Protein AF-A0A918X1L5-F1 (afdb_monomer)

Secondary structure (DSSP, 8-state):
-PPP-PPPPPPPP-TTSSEEEEEPTT---EEEEETTEEEEEEEEEEEEETTEEEEEEEEEE-HHHHHHHHHHHHHHTTSGGGGS------TT-------

pLDDT: mean 76.85, std 18.0, range [36.66, 95.38]

Organism: NCBI:txid67296

Sequence (99 aa):
MPTPQKAPQPPKYRPDAGWRLDRIPAQRVQRVEHDGDPDRIFLPLMVMLNGKMRGDSGVWMSPAEAEQLHAELCNVLGGDWETLPTCRIRPDHQYAGRR

Solvent-accessible surface area (backbone atoms only — not comparable to full-atom values): 6487 Å² total; per-residue (Å²): 132,85,76,84,78,77,74,84,74,78,80,77,90,51,86,58,55,56,79,46,80,43,73,41,83,96,65,66,74,40,80,46,81,44,96,95,49,82,54,33,34,39,41,59,26,27,36,29,48,50,67,36,83,75,47,78,51,65,49,80,31,46,65,69,55,49,52,51,53,50,54,52,49,48,60,73,71,53,74,71,60,84,78,48,83,70,81,71,74,73,93,75,78,75,84,84,73,86,133

Foldseek 3Di:
DDDPDPPDDDPDDDPQAAKDKAADPPDDWDWDDDVPDAIKIKGKIFIDHRNDTPGIDIDIDHPVVVVVVVVVCCVVVPDPCVPPPPPPPPPPPDPPDDD

Nearest PDB structures (foldseek):
  5ly5-assembly1_A-2  TM=5.853E-01  e=8.424E-01  Pyrobaculum calidifontis
  5f0p-assembly1_C  TM=3.554E-01  e=3.860E-01  Homo sapiens
  7blq-assembly1_L  TM=4.741E-01  e=1.009E+00  Thermochaetoides thermophila DSM 1495
  4pzg-assembly1_B  TM=4.595E-01  e=1.282E+00  Homo sapiens
  2mxc-assembly1_A  TM=3.407E-01  e=1.839E+00  Homo sapiens

Mean predicted aligned error: 12.93 Å

Radius of gyration: 20.19 Å; Cα contacts (8 Å, |Δi|>4): 102; chains: 1; bounding box: 48×44×57 Å

Structure (mmCIF, N/CA/C/O backbone):
data_AF-A0A918X1L5-F1
#
_entry.id   AF-A0A918X1L5-F1
#
loop_
_atom_site.group_PDB
_atom_site.id
_atom_site.type_symbol
_atom_site.label_atom_id
_atom_site.label_alt_id
_atom_site.label_comp_id
_atom_site.label_asym_id
_atom_site.label_entity_id
_atom_site.label_seq_id
_atom_site.pdbx_PDB_ins_code
_atom_site.Cartn_x
_atom_site.Cartn_y
_atom_site.Cartn_z
_atom_site.occupancy
_atom_site.B_iso_or_equiv
_atom_site.auth_seq_id
_atom_site.auth_comp_id
_atom_site.auth_asym_id
_atom_site.auth_atom_id
_atom_site.pdbx_PDB_model_num
ATOM 1 N N . MET A 1 1 ? -23.381 35.401 33.712 1.00 60.47 1 MET A N 1
ATOM 2 C CA . MET A 1 1 ? -22.150 35.118 32.944 1.00 60.47 1 MET A CA 1
ATOM 3 C C . MET A 1 1 ? -22.432 33.933 32.032 1.00 60.47 1 MET A C 1
ATOM 5 O O . MET A 1 1 ? -22.907 32.934 32.561 1.00 60.47 1 MET A O 1
ATOM 9 N N . PRO A 1 2 ? -22.254 34.032 30.705 1.00 65.31 2 PRO A N 1
ATOM 10 C CA . PRO A 1 2 ? -22.423 32.883 29.819 1.00 65.31 2 PRO A CA 1
ATOM 11 C C . PRO A 1 2 ? -21.277 31.889 30.042 1.00 65.31 2 PRO A C 1
ATOM 13 O O . PRO A 1 2 ? -20.111 32.272 30.106 1.00 65.31 2 PRO A O 1
ATOM 16 N N . THR A 1 3 ? -21.617 30.616 30.217 1.00 67.12 3 THR A N 1
ATOM 17 C CA . THR A 1 3 ? -20.660 29.521 30.384 1.00 67.12 3 THR A CA 1
ATOM 18 C C . THR A 1 3 ? -19.838 29.360 29.100 1.00 67.12 3 THR A C 1
ATOM 20 O O . THR A 1 3 ? -20.429 29.365 28.017 1.00 67.12 3 THR A O 1
ATOM 23 N N . PRO A 1 4 ? -18.503 29.200 29.173 1.00 70.31 4 PRO A N 1
ATOM 24 C CA . PRO A 1 4 ? -17.698 28.948 27.985 1.00 70.31 4 PRO A CA 1
ATOM 25 C C . PRO A 1 4 ? -18.155 27.643 27.331 1.00 70.31 4 PRO A C 1
ATOM 27 O O . PRO A 1 4 ? -18.140 26.570 27.939 1.00 70.31 4 PRO A O 1
ATOM 30 N N . GLN A 1 5 ? -18.608 27.754 26.086 1.00 73.00 5 GLN A N 1
ATOM 31 C CA . GLN A 1 5 ? -19.062 26.627 25.290 1.00 73.00 5 GLN A CA 1
ATOM 32 C C . GLN A 1 5 ? -17.837 25.777 24.943 1.00 73.00 5 GLN A C 1
ATOM 34 O O . GLN A 1 5 ? -16.922 26.225 24.253 1.00 73.00 5 GLN A O 1
ATOM 39 N N . LYS A 1 6 ? -17.779 24.560 25.488 1.00 69.88 6 LYS A N 1
ATOM 40 C CA . LYS A 1 6 ? -16.695 23.613 25.220 1.00 69.88 6 LYS A CA 1
ATOM 41 C C . LYS A 1 6 ? -16.698 23.298 23.724 1.00 69.88 6 LYS A C 1
ATOM 43 O O . LYS A 1 6 ? -17.716 22.840 23.208 1.00 69.88 6 LYS A O 1
ATOM 48 N N . ALA A 1 7 ? -15.579 23.551 23.047 1.00 78.00 7 ALA A N 1
ATOM 49 C CA . ALA A 1 7 ? -15.430 23.233 21.632 1.00 78.00 7 ALA A CA 1
ATOM 50 C C . ALA A 1 7 ? -15.793 21.754 21.377 1.00 78.00 7 ALA A C 1
ATOM 52 O O . ALA A 1 7 ? -15.458 20.899 22.212 1.00 78.00 7 ALA A O 1
ATOM 53 N N . PRO A 1 8 ? -16.488 21.437 20.268 1.00 76.81 8 PRO A N 1
ATOM 54 C CA . PRO A 1 8 ? -16.817 20.060 19.929 1.00 76.81 8 PRO A CA 1
ATOM 55 C C . PRO A 1 8 ? -15.523 19.253 19.833 1.00 76.81 8 PRO A C 1
ATOM 57 O O . PRO A 1 8 ? -14.586 19.631 19.133 1.00 76.81 8 PRO A O 1
ATOM 60 N N . GLN A 1 9 ? -15.453 18.157 20.587 1.00 74.94 9 GLN A N 1
ATOM 61 C CA . GLN A 1 9 ? -14.307 17.262 20.500 1.00 74.94 9 GLN A CA 1
ATOM 62 C C . GLN A 1 9 ? -14.351 16.544 19.148 1.00 74.94 9 GLN A C 1
ATOM 64 O O . GLN A 1 9 ? -15.437 16.121 18.737 1.00 74.94 9 GLN A O 1
ATOM 69 N N . PRO A 1 10 ? -13.207 16.381 18.460 1.00 72.81 10 PRO A N 1
ATOM 70 C CA . PRO A 1 10 ? -13.169 15.578 17.250 1.00 72.81 10 PRO A CA 1
ATOM 71 C C . PRO A 1 10 ? -13.647 14.154 17.573 1.00 72.81 10 PRO A C 1
ATOM 73 O O . PRO A 1 10 ? -13.404 13.656 18.682 1.00 72.81 10 PRO A O 1
ATOM 76 N N . PRO A 1 11 ? -14.349 13.488 16.641 1.00 70.81 11 PRO A N 1
ATOM 77 C CA . PRO A 1 11 ? -14.767 12.111 16.845 1.00 70.81 11 PRO A CA 1
ATOM 78 C C . PRO A 1 11 ? -13.538 11.251 17.151 1.00 70.81 11 PRO A C 1
ATOM 80 O O . PRO A 1 11 ? -12.501 11.360 16.496 1.00 70.81 11 PRO A O 1
ATOM 83 N N . LYS A 1 12 ? -13.647 10.394 18.169 1.00 78.56 12 LYS A N 1
ATOM 84 C CA . LYS A 1 12 ? -12.581 9.441 18.492 1.00 78.56 12 LYS A CA 1
ATOM 85 C C . LYS A 1 12 ? -12.391 8.504 17.300 1.00 78.56 12 LYS A C 1
ATOM 87 O O . LYS A 1 12 ? -13.370 7.934 16.820 1.00 78.56 12 LYS A O 1
ATOM 92 N N . TYR A 1 13 ? -11.149 8.332 16.846 1.00 77.75 13 TYR A N 1
ATOM 93 C CA . TYR A 1 13 ? -10.825 7.370 15.795 1.00 77.75 13 TYR A CA 1
ATOM 94 C C . TYR A 1 13 ? -11.248 5.961 16.231 1.00 77.75 13 TYR A C 1
ATOM 96 O O . TYR A 1 13 ? -10.858 5.485 17.299 1.00 77.75 13 TYR A O 1
ATOM 104 N N . ARG A 1 14 ? -12.082 5.316 15.411 1.00 79.75 14 ARG A N 1
ATOM 105 C CA . ARG A 1 14 ? -12.636 3.983 15.655 1.00 79.75 14 ARG A CA 1
ATOM 106 C C . ARG A 1 14 ? -12.207 3.039 14.533 1.00 79.75 14 ARG A C 1
ATOM 108 O O . ARG A 1 14 ? -12.868 3.003 13.499 1.00 79.75 14 ARG A O 1
ATOM 115 N N . PRO A 1 15 ? -11.111 2.279 14.703 1.00 73.94 15 PRO A N 1
ATOM 116 C CA . PRO A 1 15 ? -10.592 1.398 13.654 1.00 73.94 15 PRO A CA 1
ATOM 117 C C . PRO A 1 15 ? -11.529 0.217 13.331 1.00 73.94 15 PRO A C 1
ATOM 119 O O . PRO A 1 15 ? -11.312 -0.502 12.359 1.00 73.94 15 PRO A O 1
ATOM 122 N N . ASP A 1 16 ? -12.550 -0.008 14.153 1.00 82.25 16 ASP A N 1
ATOM 123 C CA . ASP A 1 16 ? -13.574 -1.040 14.017 1.00 82.25 16 ASP A CA 1
ATOM 124 C C . ASP A 1 16 ? -14.826 -0.562 13.265 1.00 82.25 16 ASP A C 1
ATOM 126 O O . ASP A 1 16 ? -15.722 -1.368 13.020 1.00 82.25 16 ASP A O 1
ATOM 130 N N . ALA A 1 17 ? -14.910 0.720 12.898 1.00 85.00 17 ALA A N 1
ATOM 131 C CA . ALA A 1 17 ? -16.107 1.322 12.322 1.00 85.00 17 ALA A CA 1
ATOM 132 C C . ALA A 1 17 ? -15.817 2.044 10.999 1.00 85.00 17 ALA A C 1
ATOM 134 O O . ALA A 1 17 ? -14.827 2.757 10.862 1.00 85.00 17 ALA A O 1
ATOM 135 N N . GLY A 1 18 ? -16.731 1.899 10.039 1.00 89.62 18 GLY A N 1
ATOM 136 C CA . GLY A 1 18 ? -16.665 2.570 8.745 1.00 89.62 18 GLY A CA 1
ATOM 137 C C . GLY A 1 18 ? -15.722 1.900 7.747 1.00 89.62 18 GLY A C 1
ATOM 138 O O . GLY A 1 18 ? -15.289 0.759 7.933 1.00 89.62 18 GLY A O 1
ATOM 139 N N . TRP A 1 19 ? -15.466 2.615 6.652 1.00 92.00 19 TRP A N 1
ATOM 140 C CA . TRP A 1 19 ? -14.536 2.205 5.604 1.00 92.00 19 TRP A CA 1
ATOM 141 C C . TRP A 1 19 ? -13.107 2.597 5.968 1.00 92.00 19 TRP A C 1
ATOM 143 O O . TRP A 1 19 ? -12.867 3.701 6.454 1.00 92.00 19 TRP A O 1
ATOM 153 N N . ARG A 1 20 ? -12.155 1.708 5.685 1.00 91.00 20 ARG A N 1
ATOM 154 C CA . ARG A 1 20 ? -10.722 1.966 5.842 1.00 91.00 20 ARG A CA 1
ATOM 155 C C . ARG A 1 20 ? -9.938 1.317 4.706 1.00 91.00 20 ARG A C 1
ATOM 157 O O . ARG A 1 20 ? -10.339 0.276 4.189 1.00 91.00 20 ARG A O 1
ATOM 164 N N . LEU A 1 21 ? -8.820 1.936 4.346 1.00 90.44 21 LEU A N 1
ATOM 165 C CA . LEU A 1 21 ? -7.784 1.334 3.517 1.00 90.44 21 LEU A CA 1
ATOM 166 C C . LEU A 1 21 ? -6.595 0.994 4.414 1.00 90.44 21 LEU A C 1
ATOM 168 O O . LEU A 1 21 ? -6.118 1.860 5.142 1.00 90.44 21 LEU A O 1
ATOM 172 N N . ASP A 1 22 ? -6.141 -0.252 4.365 1.00 89.62 22 ASP A N 1
ATOM 173 C CA . ASP A 1 22 ? -4.938 -0.715 5.058 1.00 89.62 22 ASP A CA 1
ATOM 174 C C . ASP A 1 22 ? -3.905 -1.222 4.061 1.00 89.62 22 ASP A C 1
ATOM 176 O O . ASP A 1 22 ? -4.199 -1.490 2.899 1.00 89.62 22 ASP A O 1
ATOM 180 N N . ARG A 1 23 ? -2.676 -1.418 4.529 1.00 90.25 23 ARG A N 1
ATOM 181 C CA . ARG A 1 23 ? -1.678 -2.167 3.771 1.00 90.25 23 ARG A CA 1
ATOM 182 C C . ARG A 1 23 ? -2.006 -3.661 3.812 1.00 90.25 23 ARG A C 1
ATOM 184 O O . ARG A 1 23 ? -2.292 -4.197 4.882 1.00 90.25 23 ARG A O 1
ATOM 191 N N . ILE A 1 24 ? -1.872 -4.357 2.682 1.00 89.06 24 ILE A N 1
ATOM 192 C CA . ILE A 1 24 ? -1.917 -5.825 2.676 1.00 89.06 24 ILE A CA 1
ATOM 193 C C . ILE A 1 24 ? -0.639 -6.364 3.351 1.00 89.06 24 ILE A C 1
ATOM 195 O O . ILE A 1 24 ? 0.469 -6.058 2.887 1.00 89.06 24 ILE A O 1
ATOM 199 N N . PRO A 1 25 ? -0.741 -7.159 4.436 1.00 84.44 25 PRO A N 1
ATOM 200 C CA . PRO A 1 25 ? 0.422 -7.775 5.065 1.00 84.44 25 PRO A CA 1
ATOM 201 C C . PRO A 1 25 ? 1.243 -8.583 4.055 1.00 84.44 25 PRO A C 1
ATOM 203 O O . PRO A 1 25 ? 0.694 -9.216 3.160 1.00 84.44 25 PRO A O 1
ATOM 206 N N . ALA A 1 26 ? 2.568 -8.558 4.198 1.00 86.19 26 ALA A N 1
ATOM 207 C CA . ALA A 1 26 ? 3.532 -9.230 3.317 1.00 86.19 26 ALA A CA 1
ATOM 208 C C . ALA A 1 26 ? 3.579 -8.766 1.844 1.00 86.19 26 ALA A C 1
ATOM 210 O O . ALA A 1 26 ? 4.570 -9.056 1.173 1.00 86.19 26 ALA A O 1
ATOM 211 N N . GLN A 1 27 ? 2.619 -7.979 1.347 1.00 87.75 27 GLN A N 1
ATOM 212 C CA . GLN A 1 27 ? 2.747 -7.357 0.030 1.00 87.75 27 GLN A CA 1
ATOM 213 C C . GLN A 1 27 ? 3.609 -6.090 0.102 1.00 87.75 27 GLN A C 1
ATOM 215 O O . GLN A 1 27 ? 3.551 -5.288 1.048 1.00 87.75 27 GLN A O 1
ATOM 220 N N . ARG A 1 28 ? 4.483 -5.948 -0.894 1.00 89.31 28 ARG A N 1
ATOM 221 C CA . ARG A 1 28 ? 5.386 -4.806 -1.063 1.00 89.31 28 ARG A CA 1
ATOM 222 C C . ARG A 1 28 ? 4.867 -3.914 -2.183 1.00 89.31 28 ARG A C 1
ATOM 224 O O . ARG A 1 28 ? 4.169 -4.389 -3.072 1.00 89.31 28 ARG A O 1
ATOM 231 N N . VAL A 1 29 ? 5.254 -2.643 -2.136 1.00 90.12 29 VAL A N 1
ATOM 232 C CA . VAL A 1 29 ? 5.119 -1.730 -3.274 1.00 90.12 29 VAL A CA 1
ATOM 233 C C . VAL A 1 29 ? 5.891 -2.311 -4.456 1.00 90.12 29 VAL A C 1
ATOM 235 O O . VAL A 1 29 ? 7.013 -2.793 -4.280 1.00 90.12 29 VAL A O 1
ATOM 238 N N . GLN A 1 30 ? 5.281 -2.287 -5.634 1.00 92.25 30 GLN A N 1
ATOM 239 C CA . GLN A 1 30 ? 5.847 -2.850 -6.855 1.00 92.25 30 GLN A CA 1
ATOM 240 C C . GLN A 1 30 ? 6.218 -1.725 -7.815 1.00 92.25 30 GLN A C 1
ATOM 242 O O . GLN A 1 30 ? 5.475 -0.755 -7.949 1.00 92.25 30 GLN A O 1
ATOM 247 N N . ARG A 1 31 ? 7.360 -1.867 -8.489 1.00 90.69 31 ARG A N 1
ATOM 248 C CA . ARG A 1 31 ? 7.662 -1.111 -9.706 1.00 90.69 31 ARG A CA 1
ATOM 249 C C . ARG A 1 31 ? 7.257 -1.975 -10.887 1.00 90.69 31 ARG A C 1
ATOM 251 O O . ARG A 1 31 ? 7.616 -3.149 -10.930 1.00 90.69 31 ARG A O 1
ATOM 258 N N . VAL A 1 32 ? 6.472 -1.402 -11.780 1.00 90.81 32 VAL A N 1
ATOM 259 C CA . VAL A 1 32 ? 5.934 -2.055 -12.964 1.00 90.81 32 VAL A CA 1
ATOM 260 C C . VAL A 1 32 ? 6.487 -1.298 -14.158 1.00 90.81 32 VAL A C 1
ATOM 262 O O . VAL A 1 32 ? 6.060 -0.181 -14.450 1.00 90.81 32 VAL A O 1
ATOM 265 N N . GLU A 1 33 ? 7.485 -1.903 -14.790 1.00 87.44 33 GLU A N 1
ATOM 266 C CA . GLU A 1 33 ? 8.051 -1.435 -16.052 1.00 87.44 33 GLU A CA 1
ATOM 267 C C . GLU A 1 33 ? 7.080 -1.802 -17.176 1.00 87.44 33 GLU A C 1
ATOM 269 O O . GLU A 1 33 ? 6.534 -2.911 -17.203 1.00 87.44 33 GLU A O 1
ATOM 274 N N . HIS A 1 34 ? 6.838 -0.868 -18.090 1.00 75.81 34 HIS A N 1
ATOM 275 C CA . HIS A 1 34 ? 5.970 -1.094 -19.236 1.00 75.81 34 HIS A CA 1
ATOM 276 C C . HIS A 1 34 ? 6.701 -0.660 -20.501 1.00 75.81 34 HIS A C 1
ATOM 278 O O . HIS A 1 34 ? 7.228 0.446 -20.573 1.00 75.81 34 HIS A O 1
ATOM 284 N N . ASP A 1 35 ? 6.741 -1.536 -21.501 1.00 74.94 35 ASP A N 1
ATOM 285 C CA . ASP A 1 35 ? 7.497 -1.281 -22.724 1.00 74.94 35 ASP A CA 1
ATOM 286 C C . ASP A 1 35 ? 6.891 -0.068 -23.458 1.00 74.94 35 ASP A C 1
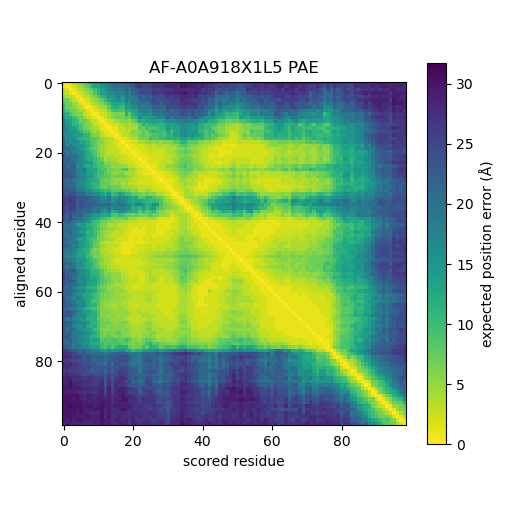ATOM 288 O O . ASP A 1 35 ? 5.760 -0.118 -23.951 1.00 74.94 35 ASP A O 1
ATOM 292 N N . GLY A 1 36 ? 7.618 1.053 -23.462 1.00 74.25 36 GLY A N 1
ATOM 293 C CA . GLY A 1 36 ? 7.197 2.315 -24.080 1.00 74.25 36 GLY A CA 1
ATOM 294 C C . GLY A 1 36 ? 6.337 3.274 -23.233 1.00 74.25 36 GLY A C 1
ATOM 295 O O . GLY A 1 36 ? 5.990 4.330 -23.760 1.00 74.25 36 GLY A O 1
ATOM 296 N N . ASP A 1 37 ? 6.023 2.977 -21.962 1.00 74.56 37 ASP A N 1
ATOM 297 C CA . ASP A 1 37 ? 5.375 3.912 -21.006 1.00 74.56 37 ASP A CA 1
ATOM 298 C C . ASP A 1 37 ? 6.345 4.180 -19.832 1.00 74.56 37 ASP A C 1
ATOM 300 O O . ASP A 1 37 ? 7.137 3.299 -19.493 1.00 74.56 37 ASP A O 1
ATOM 304 N N . PRO A 1 38 ? 6.342 5.362 -19.188 1.00 78.19 38 PRO A N 1
ATOM 305 C CA . PRO A 1 38 ? 7.068 5.572 -17.940 1.00 78.19 38 PRO A CA 1
ATOM 306 C C . PRO A 1 38 ? 6.717 4.532 -16.872 1.00 78.19 38 PRO A C 1
ATOM 308 O O . PRO A 1 38 ? 5.548 4.188 -16.680 1.00 78.19 38 PRO A O 1
ATOM 311 N N . ASP A 1 39 ? 7.746 4.108 -16.133 1.00 87.06 39 ASP A N 1
ATOM 312 C CA . ASP A 1 39 ? 7.631 3.223 -14.975 1.00 87.06 39 ASP A CA 1
ATOM 313 C C . ASP A 1 39 ? 6.476 3.641 -14.069 1.00 87.06 39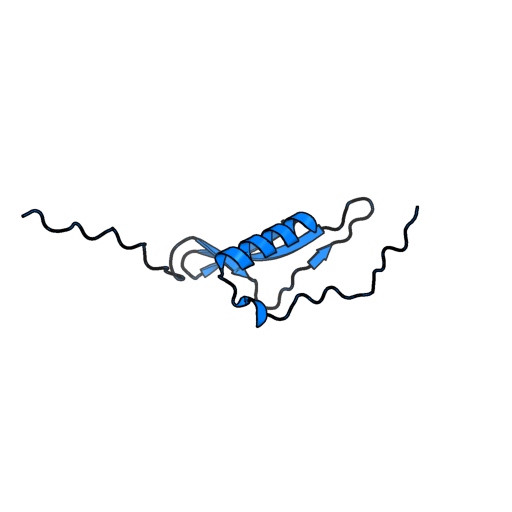 ASP A C 1
ATOM 315 O O . ASP A 1 39 ? 6.338 4.813 -13.703 1.00 87.06 39 ASP A O 1
ATOM 319 N N . ARG A 1 40 ? 5.673 2.664 -13.645 1.00 91.75 40 ARG A N 1
ATOM 320 C CA . ARG A 1 40 ? 4.606 2.890 -12.671 1.00 91.75 40 ARG A CA 1
ATOM 321 C C . ARG A 1 40 ? 4.917 2.217 -11.351 1.00 91.75 40 ARG A C 1
ATOM 323 O O . ARG A 1 40 ? 5.569 1.180 -11.273 1.00 91.75 40 ARG A O 1
ATOM 330 N N . ILE A 1 41 ? 4.413 2.814 -10.287 1.00 93.00 41 ILE A N 1
ATOM 331 C CA . ILE A 1 41 ? 4.474 2.306 -8.929 1.00 93.00 41 ILE A CA 1
ATOM 332 C C . ILE A 1 41 ? 3.075 1.831 -8.552 1.00 93.00 41 ILE A C 1
ATOM 334 O O . ILE A 1 41 ? 2.112 2.593 -8.630 1.00 93.00 41 ILE A O 1
ATOM 338 N N . PHE A 1 42 ? 2.968 0.577 -8.124 1.00 94.00 42 PHE A N 1
ATOM 339 C CA . PHE A 1 42 ? 1.736 0.001 -7.602 1.00 94.00 42 PHE A CA 1
ATOM 340 C C . PHE A 1 42 ? 1.844 -0.206 -6.090 1.00 94.00 42 PHE A C 1
ATOM 342 O O . PHE A 1 42 ? 2.695 -0.959 -5.604 1.00 94.00 42 PHE A O 1
ATOM 349 N N . LEU A 1 43 ? 0.968 0.463 -5.340 1.00 93.44 43 LEU A N 1
ATOM 350 C CA . LEU A 1 43 ? 0.807 0.298 -3.898 1.00 93.44 43 LEU A CA 1
ATOM 351 C C . LEU A 1 43 ? -0.421 -0.587 -3.619 1.00 93.44 43 LEU A C 1
ATOM 353 O O . LEU A 1 43 ? -1.545 -0.095 -3.746 1.00 93.44 43 LEU A O 1
ATOM 357 N N . PRO A 1 44 ? -0.241 -1.859 -3.221 1.00 95.06 44 PRO A N 1
ATOM 358 C CA . PRO A 1 44 ? -1.355 -2.740 -2.884 1.00 95.06 44 PRO A CA 1
ATOM 359 C C . PRO A 1 44 ? -1.986 -2.368 -1.536 1.00 95.06 44 PRO A C 1
ATOM 361 O O . PRO A 1 44 ? -1.288 -2.191 -0.532 1.00 95.06 44 PRO A O 1
ATOM 364 N N . LEU A 1 45 ? -3.317 -2.299 -1.504 1.00 95.00 45 LEU A N 1
ATOM 365 C CA . LEU A 1 45 ? -4.119 -1.906 -0.347 1.00 95.00 45 LEU A CA 1
ATOM 366 C C . LEU A 1 45 ? -5.259 -2.895 -0.092 1.00 95.00 45 LEU A C 1
ATOM 368 O O . LEU A 1 45 ? -5.828 -3.469 -1.010 1.00 95.00 45 LEU A O 1
ATOM 372 N N . MET A 1 46 ? -5.632 -3.060 1.168 1.00 94.75 46 MET A N 1
ATOM 373 C CA . MET A 1 46 ? -6.791 -3.826 1.602 1.00 94.75 46 MET A CA 1
ATOM 374 C C . MET A 1 46 ? -7.942 -2.882 1.914 1.00 94.75 46 MET A C 1
ATOM 376 O O . MET A 1 46 ? -7.768 -1.906 2.643 1.00 94.75 46 MET A O 1
ATOM 380 N N . VAL A 1 47 ? -9.134 -3.201 1.423 1.00 94.31 47 VAL A N 1
ATOM 381 C CA . VAL A 1 47 ? -10.356 -2.475 1.759 1.00 94.31 47 VAL A CA 1
ATOM 382 C C . VAL A 1 47 ? -11.023 -3.142 2.956 1.00 94.31 47 VAL A C 1
ATOM 384 O O . VAL A 1 47 ? -11.375 -4.323 2.922 1.00 94.31 47 VAL A O 1
ATOM 387 N N . MET A 1 48 ? -11.237 -2.366 4.012 1.00 93.62 48 MET A N 1
ATOM 388 C CA . MET A 1 48 ? -11.852 -2.790 5.264 1.00 93.62 48 MET A CA 1
ATOM 389 C C . MET A 1 48 ? -13.200 -2.088 5.448 1.00 93.62 48 MET A C 1
ATOM 391 O O . MET A 1 48 ? -13.318 -0.890 5.200 1.00 93.62 48 MET A O 1
ATOM 395 N N . LEU A 1 49 ? -14.209 -2.814 5.933 1.00 93.12 49 LEU A N 1
ATOM 396 C CA . LEU A 1 49 ? -15.483 -2.248 6.386 1.00 93.12 49 LEU A CA 1
ATOM 397 C C . LEU A 1 49 ? -15.854 -2.841 7.741 1.00 93.12 49 LEU A C 1
ATOM 399 O O . LEU A 1 49 ? -16.069 -4.053 7.852 1.00 93.12 49 LEU A O 1
ATOM 403 N N . ASN A 1 50 ? -15.979 -1.976 8.745 1.00 93.00 50 ASN A N 1
ATOM 404 C CA . ASN A 1 50 ? -16.296 -2.346 10.125 1.00 93.00 50 ASN A CA 1
ATOM 405 C C . ASN A 1 50 ? -15.357 -3.446 10.664 1.00 93.00 50 ASN A C 1
ATOM 407 O O . ASN A 1 50 ? -15.801 -4.496 11.133 1.00 93.00 50 ASN A O 1
ATOM 411 N N . GLY A 1 51 ? -14.046 -3.254 10.476 1.00 88.12 51 GLY A N 1
ATOM 412 C CA . GLY A 1 51 ? -13.005 -4.190 10.915 1.00 88.12 51 GLY A CA 1
ATOM 413 C C . GLY A 1 51 ? -12.892 -5.492 10.111 1.00 88.12 51 GLY A C 1
ATOM 414 O O . GLY A 1 51 ? -12.048 -6.322 10.437 1.00 88.12 51 GLY A O 1
ATOM 415 N N . LYS A 1 52 ? -13.699 -5.691 9.059 1.00 91.50 52 LYS A N 1
ATOM 416 C CA . LYS A 1 52 ? -13.654 -6.890 8.206 1.00 91.50 52 LYS A CA 1
ATOM 417 C C . LYS A 1 52 ? -13.103 -6.571 6.820 1.00 91.50 52 LYS A C 1
ATOM 419 O O . LYS A 1 52 ? -13.531 -5.593 6.208 1.00 91.50 52 LYS A O 1
ATOM 424 N N . MET A 1 53 ? -12.224 -7.437 6.316 1.00 91.62 53 MET A N 1
ATOM 425 C CA . MET A 1 53 ? -11.729 -7.390 4.938 1.00 91.62 53 MET A CA 1
ATOM 426 C C . MET A 1 53 ? -12.896 -7.530 3.954 1.00 91.62 53 MET A C 1
ATOM 428 O O . MET A 1 53 ? -13.749 -8.408 4.107 1.00 91.62 53 MET A O 1
ATOM 432 N N . ARG A 1 54 ? -12.944 -6.645 2.958 1.00 95.38 54 ARG A N 1
ATOM 433 C CA . ARG A 1 54 ? -13.930 -6.658 1.867 1.00 95.38 54 ARG A CA 1
ATOM 434 C C . ARG A 1 54 ? -13.320 -6.957 0.511 1.00 95.38 54 ARG A C 1
ATOM 436 O O . ARG A 1 54 ? -14.039 -7.424 -0.364 1.00 95.38 54 ARG A O 1
ATOM 443 N N . GLY A 1 55 ? -12.023 -6.733 0.364 1.00 93.75 55 GLY A N 1
ATOM 444 C CA . GLY A 1 55 ? -11.282 -7.092 -0.828 1.00 93.75 55 GLY A CA 1
ATOM 445 C C . GLY A 1 55 ? -9.946 -6.378 -0.886 1.00 93.75 55 GLY A C 1
ATOM 446 O O . GLY A 1 55 ? -9.589 -5.621 0.023 1.00 93.75 55 GLY A O 1
ATOM 447 N N . ASP A 1 56 ? -9.260 -6.609 -1.992 1.00 94.19 56 ASP A N 1
ATOM 448 C CA . ASP A 1 56 ? -8.001 -5.963 -2.319 1.00 94.19 56 ASP A CA 1
ATOM 449 C C . ASP A 1 56 ? -8.247 -4.817 -3.305 1.00 94.19 56 ASP A C 1
ATOM 451 O O . ASP A 1 56 ? -9.207 -4.808 -4.078 1.00 94.19 56 ASP A O 1
ATOM 455 N N . SER A 1 57 ? -7.377 -3.823 -3.248 1.00 94.44 57 SER A N 1
ATOM 456 C CA . SER A 1 57 ? -7.334 -2.656 -4.116 1.00 94.44 57 SER A CA 1
ATOM 457 C C . SER A 1 57 ? -5.874 -2.223 -4.270 1.00 94.44 57 SER A C 1
ATOM 459 O O . SER A 1 57 ? -4.952 -2.852 -3.747 1.00 94.44 57 SER A O 1
ATOM 461 N N . GLY A 1 58 ? -5.632 -1.134 -4.981 1.00 93.25 58 GLY A N 1
ATOM 462 C CA . GLY A 1 58 ? -4.321 -0.517 -5.000 1.00 93.25 58 GLY A CA 1
ATOM 463 C C . GLY A 1 58 ? -4.316 0.814 -5.719 1.00 93.25 58 GLY A C 1
ATOM 464 O O . GLY A 1 58 ? -5.260 1.165 -6.427 1.00 93.25 58 GLY A O 1
ATOM 465 N N . VAL A 1 59 ? -3.239 1.558 -5.506 1.00 92.69 59 VAL A N 1
ATOM 466 C CA . VAL A 1 59 ? -3.021 2.860 -6.133 1.00 92.69 59 VAL A CA 1
ATOM 467 C C . VAL A 1 59 ? -1.891 2.722 -7.137 1.00 92.69 59 VAL A C 1
ATOM 469 O O . VAL A 1 59 ? -0.807 2.244 -6.798 1.00 92.69 59 VAL A O 1
ATOM 472 N N . TRP A 1 60 ? -2.164 3.140 -8.367 1.00 93.69 60 TRP A N 1
ATOM 473 C CA . TRP A 1 60 ? -1.167 3.293 -9.415 1.00 93.69 60 TRP A CA 1
ATOM 474 C C . TRP A 1 60 ? -0.687 4.733 -9.424 1.00 93.69 60 TRP A C 1
ATOM 476 O O . TRP A 1 60 ? -1.503 5.651 -9.446 1.00 93.69 60 TRP A O 1
ATOM 486 N N . MET A 1 61 ? 0.623 4.917 -9.397 1.00 93.56 61 MET A N 1
ATOM 487 C CA . MET A 1 61 ? 1.261 6.226 -9.348 1.00 93.56 61 MET A CA 1
ATOM 488 C C . MET A 1 61 ? 2.449 6.239 -10.295 1.00 93.56 61 MET A C 1
ATOM 490 O O . MET A 1 61 ? 3.132 5.232 -10.473 1.00 93.56 61 MET A O 1
ATOM 494 N N . SER A 1 62 ? 2.734 7.393 -10.870 1.00 91.50 62 SER A N 1
ATOM 495 C CA . SER A 1 62 ? 4.064 7.699 -11.380 1.00 91.50 62 SER A CA 1
ATOM 496 C C . SER A 1 62 ? 5.071 7.830 -10.222 1.00 91.50 62 SER A C 1
ATOM 498 O O . SER A 1 62 ? 4.679 8.010 -9.062 1.00 91.50 62 SER A O 1
ATOM 500 N N . PRO A 1 63 ? 6.385 7.800 -10.502 1.00 89.94 63 PRO A N 1
ATOM 501 C CA . PRO A 1 63 ? 7.404 8.067 -9.493 1.00 89.94 63 PRO A CA 1
ATOM 502 C C . PRO A 1 63 ? 7.243 9.444 -8.836 1.00 89.94 63 PRO A C 1
ATOM 504 O O . PRO A 1 63 ? 7.402 9.564 -7.626 1.00 89.94 63 PRO A O 1
ATOM 507 N N . ALA A 1 64 ? 6.863 10.464 -9.612 1.00 89.69 64 ALA A N 1
ATOM 508 C CA . ALA A 1 64 ? 6.651 11.816 -9.099 1.00 89.69 64 ALA A CA 1
ATOM 509 C C . ALA A 1 64 ? 5.475 11.887 -8.108 1.00 89.69 64 ALA A C 1
ATOM 511 O O . ALA A 1 64 ? 5.603 12.486 -7.043 1.00 89.69 64 ALA A O 1
ATOM 512 N N . GLU A 1 65 ? 4.352 11.232 -8.420 1.00 92.12 65 GLU A N 1
ATOM 513 C CA . GLU A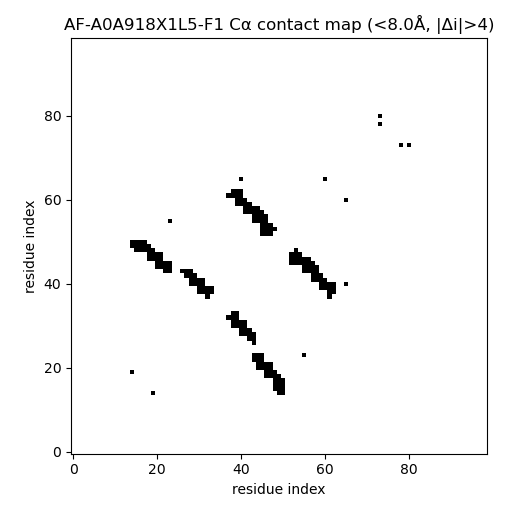 1 65 ? 3.189 11.170 -7.523 1.00 92.12 65 GLU A CA 1
ATOM 514 C C . GLU A 1 65 ? 3.499 10.402 -6.232 1.00 92.12 65 GLU A C 1
ATOM 516 O O . GLU A 1 65 ? 3.048 10.795 -5.156 1.00 92.12 65 GLU A O 1
ATOM 521 N N . ALA A 1 66 ? 4.300 9.336 -6.312 1.00 91.00 66 ALA A N 1
ATOM 522 C CA . ALA A 1 66 ? 4.704 8.575 -5.133 1.00 91.00 66 ALA A CA 1
ATOM 523 C C . ALA A 1 66 ? 5.592 9.398 -4.183 1.00 91.00 66 ALA A C 1
ATOM 525 O O . ALA A 1 66 ? 5.387 9.358 -2.969 1.00 91.00 66 ALA A O 1
ATOM 526 N N . GLU A 1 67 ? 6.541 10.172 -4.719 1.00 89.31 67 GLU A N 1
ATOM 527 C CA . GLU A 1 67 ? 7.374 11.077 -3.914 1.00 89.31 67 GLU A CA 1
ATOM 528 C C . GLU A 1 67 ? 6.552 12.211 -3.292 1.00 89.31 67 GLU A C 1
ATOM 530 O O . GLU A 1 67 ? 6.752 12.561 -2.128 1.00 89.31 67 GLU A O 1
ATOM 535 N N . GLN A 1 68 ? 5.572 12.751 -4.023 1.00 91.12 68 GLN A N 1
ATOM 536 C CA . GLN A 1 68 ? 4.664 13.755 -3.474 1.00 91.12 68 GLN A CA 1
ATOM 537 C C . GLN A 1 68 ? 3.820 13.188 -2.323 1.00 91.12 68 GLN A C 1
ATOM 539 O O . GLN A 1 68 ? 3.716 13.816 -1.270 1.00 91.12 68 GLN A O 1
ATOM 544 N N . LEU A 1 69 ? 3.255 11.987 -2.486 1.00 88.50 69 LEU A N 1
ATOM 545 C CA . LEU A 1 69 ? 2.518 11.308 -1.419 1.00 88.50 69 LEU A CA 1
ATOM 546 C C . LEU A 1 69 ? 3.402 11.078 -0.186 1.00 88.50 69 LEU A C 1
ATOM 548 O O .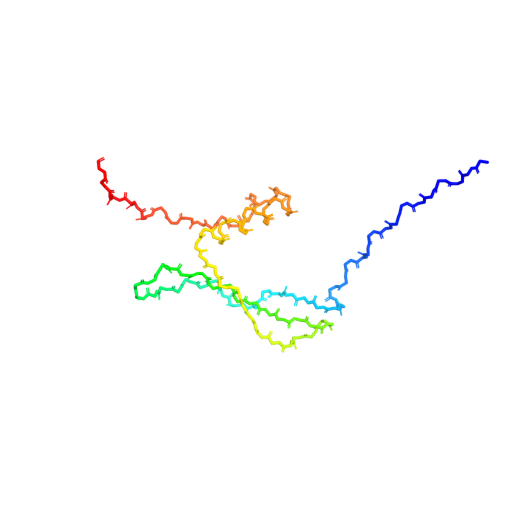 LEU A 1 69 ? 2.959 11.291 0.941 1.00 88.50 69 LEU A O 1
ATOM 552 N N . HIS A 1 70 ? 4.652 10.662 -0.391 1.00 84.69 70 HIS A N 1
ATOM 553 C CA . HIS A 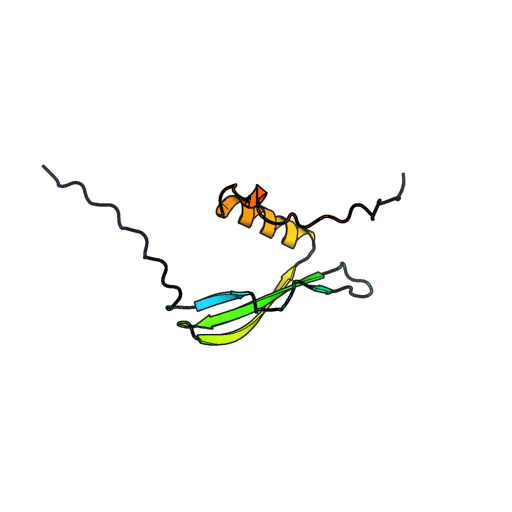1 70 ? 5.624 10.496 0.684 1.00 84.69 70 HIS A CA 1
ATOM 554 C C . HIS A 1 70 ? 5.877 11.812 1.436 1.00 84.69 70 HIS A C 1
ATOM 556 O O . HIS A 1 70 ? 5.811 11.822 2.665 1.00 84.69 70 HIS A O 1
ATOM 562 N N . ALA A 1 71 ? 6.092 12.922 0.723 1.00 85.38 71 ALA A N 1
ATOM 563 C CA . ALA A 1 71 ? 6.300 14.235 1.333 1.00 85.38 71 ALA A CA 1
ATOM 564 C C . ALA A 1 71 ? 5.102 14.679 2.192 1.00 85.38 71 ALA A C 1
ATOM 566 O O . ALA A 1 71 ? 5.285 15.104 3.335 1.00 85.38 71 ALA A O 1
ATOM 567 N N . GLU A 1 72 ? 3.877 14.521 1.683 1.00 87.50 72 GLU A N 1
ATOM 568 C CA . GLU A 1 72 ? 2.658 14.861 2.428 1.00 87.50 72 GLU A CA 1
ATOM 569 C C . GLU A 1 72 ? 2.463 13.971 3.660 1.00 87.50 72 GLU A C 1
ATOM 571 O O . GLU A 1 72 ? 2.123 14.463 4.737 1.00 87.50 72 GLU A O 1
ATOM 576 N N . LEU A 1 73 ? 2.734 12.667 3.547 1.00 83.31 73 LEU A N 1
ATOM 577 C CA . LEU A 1 73 ? 2.672 11.761 4.696 1.00 83.31 73 LEU A CA 1
ATOM 578 C C . LEU A 1 73 ? 3.697 12.143 5.770 1.00 83.31 73 LEU A C 1
ATOM 580 O O . LEU A 1 73 ? 3.350 12.163 6.949 1.00 83.31 73 LEU A O 1
ATOM 584 N N . CYS A 1 74 ? 4.925 12.494 5.385 1.00 79.00 74 CYS A N 1
ATOM 585 C CA . CYS A 1 74 ? 5.951 12.965 6.319 1.00 79.00 74 CYS A CA 1
ATOM 586 C C . CYS A 1 74 ? 5.547 14.264 7.028 1.00 79.00 74 CYS A C 1
ATOM 588 O O . CYS A 1 74 ? 5.806 14.421 8.223 1.00 79.00 74 CYS A O 1
ATOM 590 N N . ASN A 1 75 ? 4.883 15.177 6.316 1.00 76.31 75 ASN A N 1
ATOM 591 C CA . ASN A 1 75 ? 4.367 16.418 6.885 1.00 76.31 75 ASN A CA 1
ATOM 592 C C . ASN A 1 75 ? 3.245 16.150 7.907 1.00 76.31 75 ASN A C 1
ATOM 594 O O . ASN A 1 75 ? 3.307 16.614 9.044 1.00 76.31 75 ASN A O 1
ATOM 598 N N . VAL A 1 76 ? 2.246 15.342 7.534 1.00 78.12 76 VAL A N 1
ATOM 599 C CA . VAL A 1 76 ? 1.077 15.042 8.380 1.00 78.12 76 VAL A CA 1
ATOM 600 C C . VAL A 1 76 ? 1.442 14.211 9.610 1.00 78.12 76 VAL A C 1
ATOM 602 O O . VAL A 1 76 ? 0.887 14.433 10.686 1.00 78.12 76 VAL A O 1
ATOM 605 N N . LEU A 1 77 ? 2.363 13.254 9.470 1.00 76.75 77 LEU A N 1
ATOM 606 C CA . LEU A 1 77 ? 2.780 12.381 10.571 1.00 76.75 77 LEU A CA 1
ATOM 607 C C . LEU A 1 77 ? 3.770 13.051 11.53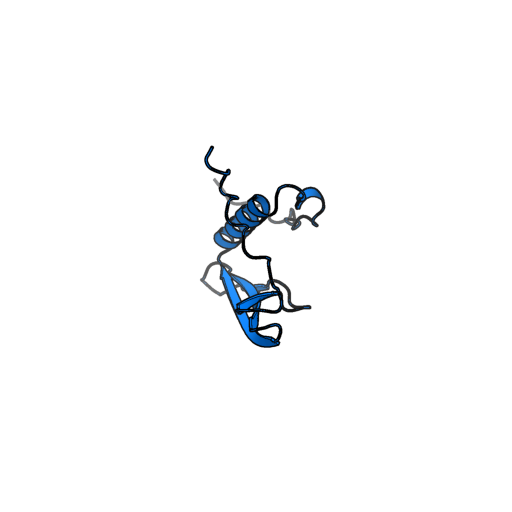6 1.00 76.75 77 LEU A C 1
ATOM 609 O O . LEU A 1 77 ? 4.078 12.461 12.567 1.00 76.75 77 LEU A O 1
ATOM 613 N N . GLY A 1 78 ? 4.207 14.281 11.247 1.00 60.12 78 GLY A N 1
ATOM 614 C CA . GLY A 1 78 ? 4.973 15.112 12.167 1.00 60.12 78 GLY A CA 1
ATOM 615 C C . GLY A 1 78 ? 6.373 14.575 12.457 1.00 60.12 78 GLY A C 1
ATOM 616 O O . GLY A 1 78 ? 6.603 14.020 13.520 1.00 60.12 78 GLY A O 1
ATOM 617 N N . GLY A 1 79 ? 7.319 14.804 11.543 1.00 53.69 79 GLY A N 1
ATOM 618 C CA . GLY A 1 79 ? 8.747 15.009 11.846 1.00 53.69 79 GLY A CA 1
ATOM 619 C C . GLY A 1 79 ? 9.596 13.843 12.381 1.00 53.69 79 GLY A C 1
ATOM 620 O O . GLY A 1 79 ? 10.780 13.812 12.073 1.00 53.69 79 GLY A O 1
ATOM 621 N N . ASP A 1 80 ? 9.046 12.851 13.082 1.00 53.22 80 ASP A N 1
ATOM 622 C CA . ASP A 1 80 ? 9.800 11.722 13.668 1.00 53.22 80 ASP A CA 1
ATOM 623 C C . ASP A 1 80 ? 10.166 10.631 12.632 1.00 53.22 80 ASP A C 1
ATOM 625 O O . ASP A 1 80 ? 10.448 9.471 12.954 1.00 53.22 80 ASP A O 1
ATOM 629 N N . TRP A 1 81 ? 10.188 11.002 11.348 1.00 52.72 81 TRP A N 1
ATOM 630 C CA . TRP A 1 81 ? 10.560 10.132 10.232 1.00 52.72 81 TRP A CA 1
ATOM 631 C C . TRP A 1 81 ? 12.057 9.784 10.218 1.00 52.72 81 TRP A C 1
ATOM 633 O O . TRP A 1 81 ? 12.438 8.836 9.535 1.00 52.72 81 TRP A O 1
ATOM 643 N N . GLU A 1 82 ? 12.900 10.476 10.997 1.00 53.62 82 GLU A N 1
ATOM 644 C CA . GLU A 1 82 ? 14.338 10.180 11.140 1.00 53.62 82 GLU A CA 1
ATOM 645 C C . GLU A 1 82 ? 14.617 8.748 11.638 1.00 53.62 82 GLU A C 1
ATOM 647 O O . GLU A 1 82 ? 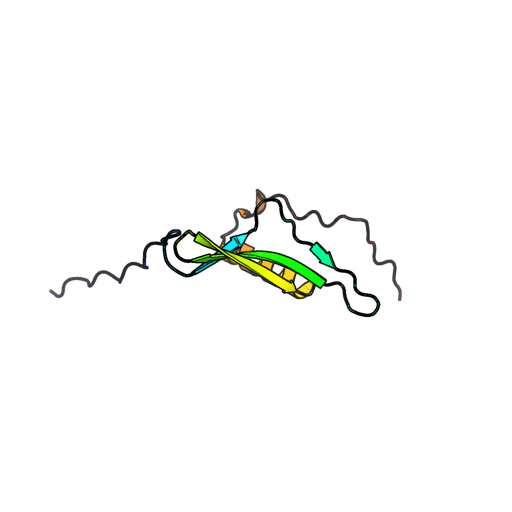15.697 8.203 11.405 1.00 53.62 82 GLU A O 1
ATOM 652 N N . THR A 1 83 ? 13.639 8.108 12.289 1.00 52.53 83 THR A N 1
ATOM 653 C CA . THR A 1 83 ? 13.739 6.717 12.766 1.00 52.53 83 THR A CA 1
ATOM 654 C C . THR A 1 83 ? 13.157 5.685 11.799 1.00 52.53 83 THR A C 1
ATOM 656 O O . THR A 1 83 ? 13.361 4.480 11.979 1.00 52.53 83 THR A O 1
ATOM 659 N N . LEU A 1 84 ? 12.443 6.123 10.758 1.00 49.66 84 LEU A N 1
ATOM 660 C CA . LEU A 1 84 ? 11.937 5.225 9.731 1.00 49.66 84 LEU A CA 1
ATOM 661 C C . LEU A 1 84 ? 13.102 4.828 8.820 1.00 49.66 84 LEU A C 1
ATOM 663 O O . LEU A 1 84 ? 13.926 5.678 8.477 1.00 49.66 84 LEU A O 1
ATOM 667 N N . PRO A 1 85 ? 13.212 3.548 8.413 1.00 47.69 85 PRO A N 1
ATOM 668 C CA . PRO A 1 85 ? 14.230 3.150 7.461 1.00 47.69 85 PRO A CA 1
ATOM 669 C C . PRO A 1 85 ? 14.037 4.000 6.212 1.00 47.69 85 PRO A C 1
ATOM 671 O O . PRO A 1 85 ? 13.044 3.847 5.499 1.00 47.69 85 PRO A O 1
ATOM 674 N N . THR A 1 86 ? 14.983 4.913 5.984 1.00 51.81 86 THR A N 1
ATOM 675 C CA . THR A 1 86 ? 15.065 5.695 4.759 1.00 51.81 86 THR A CA 1
ATOM 676 C C . THR A 1 86 ? 14.864 4.724 3.611 1.00 51.81 86 THR A C 1
ATOM 678 O O . THR A 1 86 ? 15.523 3.677 3.549 1.00 51.81 86 THR A O 1
ATOM 681 N N . CYS A 1 87 ? 13.918 5.037 2.720 1.00 48.97 87 CYS A N 1
ATOM 682 C CA . CYS A 1 87 ? 13.885 4.410 1.413 1.00 48.97 87 CYS A CA 1
ATOM 683 C C . CYS A 1 87 ? 15.247 4.731 0.810 1.00 48.97 87 CYS A C 1
ATOM 685 O O . CYS A 1 87 ? 15.464 5.839 0.332 1.00 48.97 87 CYS A O 1
ATOM 687 N N . ARG A 1 88 ? 16.215 3.819 0.972 1.00 45.00 88 ARG A N 1
ATOM 688 C CA . ARG A 1 88 ? 17.552 3.975 0.425 1.00 45.00 88 ARG A CA 1
ATOM 689 C C . ARG A 1 88 ? 17.339 4.113 -1.069 1.00 45.00 88 ARG A C 1
ATOM 691 O O . ARG A 1 88 ? 17.132 3.117 -1.760 1.00 45.00 88 ARG A O 1
ATOM 698 N N . ILE A 1 89 ? 17.383 5.351 -1.544 1.00 44.62 89 ILE A N 1
ATOM 699 C CA . ILE A 1 89 ? 17.818 5.662 -2.890 1.00 44.62 89 ILE A CA 1
ATOM 700 C C . ILE A 1 89 ? 19.116 4.876 -3.013 1.00 44.62 89 ILE A C 1
ATOM 702 O O . ILE A 1 89 ? 20.082 5.165 -2.305 1.00 44.62 89 ILE A O 1
ATOM 706 N N . ARG A 1 90 ? 19.111 3.788 -3.787 1.00 39.03 90 ARG A N 1
ATOM 707 C CA . ARG A 1 90 ? 20.372 3.141 -4.119 1.00 39.03 90 ARG A CA 1
ATOM 708 C C . ARG A 1 90 ? 21.190 4.191 -4.875 1.00 39.03 90 ARG A C 1
ATOM 710 O O . ARG A 1 90 ? 20.697 4.713 -5.876 1.00 39.03 90 ARG A O 1
ATOM 717 N N . PRO A 1 91 ? 22.392 4.550 -4.404 1.00 41.41 91 PRO A N 1
ATOM 718 C CA . PRO A 1 91 ? 23.258 5.443 -5.141 1.00 41.41 91 PRO A CA 1
ATOM 719 C C . PRO A 1 91 ? 24.010 4.609 -6.181 1.00 41.41 91 PRO A C 1
ATOM 721 O O . PRO A 1 91 ? 25.183 4.308 -5.998 1.00 41.41 91 PRO A O 1
ATOM 724 N N . ASP A 1 92 ? 23.338 4.169 -7.242 1.00 45.28 92 ASP A N 1
ATOM 725 C CA . ASP A 1 92 ? 24.017 3.518 -8.372 1.00 45.28 92 ASP A CA 1
ATOM 726 C C . ASP A 1 92 ? 23.434 3.822 -9.757 1.00 45.28 92 ASP A C 1
ATOM 728 O O . ASP A 1 92 ? 24.038 3.441 -10.754 1.00 45.28 92 ASP A O 1
ATOM 732 N N . HIS A 1 93 ? 22.384 4.638 -9.872 1.00 41.28 93 HIS A N 1
ATOM 733 C CA . HIS A 1 93 ? 22.003 5.205 -11.168 1.00 41.28 93 HIS A CA 1
ATOM 734 C C . HIS A 1 93 ? 22.456 6.661 -11.272 1.00 41.28 93 HIS A C 1
ATOM 736 O O . HIS A 1 93 ? 21.672 7.604 -11.185 1.00 41.28 93 HIS A O 1
ATOM 742 N N . GLN A 1 94 ? 23.768 6.834 -11.473 1.00 40.50 94 GLN A N 1
ATOM 743 C CA . GLN A 1 94 ? 24.286 8.030 -12.129 1.00 40.50 94 GLN A CA 1
ATOM 744 C C . GLN A 1 94 ? 23.560 8.163 -13.473 1.00 40.50 94 GLN A C 1
ATOM 746 O O . GLN A 1 94 ? 23.774 7.363 -14.382 1.00 40.50 94 GLN A O 1
ATOM 751 N N . TYR A 1 95 ? 22.716 9.184 -13.615 1.00 40.56 95 TYR A N 1
ATOM 752 C CA . TYR A 1 95 ? 22.335 9.690 -14.929 1.00 40.56 95 TYR A CA 1
ATOM 753 C C . TYR A 1 95 ? 23.588 10.296 -15.580 1.00 40.56 95 TYR A C 1
ATOM 755 O O . TYR A 1 95 ? 23.834 11.499 -15.535 1.00 40.56 95 TYR A O 1
ATOM 763 N N . ALA A 1 96 ? 24.422 9.438 -16.165 1.00 48.44 96 ALA A N 1
ATOM 764 C CA . ALA A 1 96 ? 25.431 9.832 -17.131 1.00 48.44 96 ALA A CA 1
ATOM 765 C C . ALA A 1 96 ? 24.711 10.116 -18.457 1.00 48.44 96 ALA A C 1
ATOM 767 O O . ALA A 1 96 ? 24.442 9.210 -19.244 1.00 48.44 96 ALA A O 1
ATOM 768 N N . GLY A 1 97 ? 24.346 11.380 -18.687 1.00 36.66 97 GLY A N 1
ATOM 769 C CA . GLY A 1 97 ? 23.524 11.741 -19.841 1.00 36.66 97 GLY A CA 1
ATOM 770 C C . GLY A 1 97 ? 23.501 13.226 -20.199 1.00 36.66 97 GLY A C 1
ATOM 771 O O . GLY A 1 97 ? 22.450 13.837 -20.123 1.00 36.66 97 GLY A O 1
ATOM 772 N N . ARG A 1 98 ? 24.660 13.746 -20.634 1.00 38.84 98 ARG A N 1
ATOM 773 C CA . ARG A 1 98 ? 24.894 14.838 -21.615 1.00 38.84 98 ARG A CA 1
ATOM 774 C C . ARG A 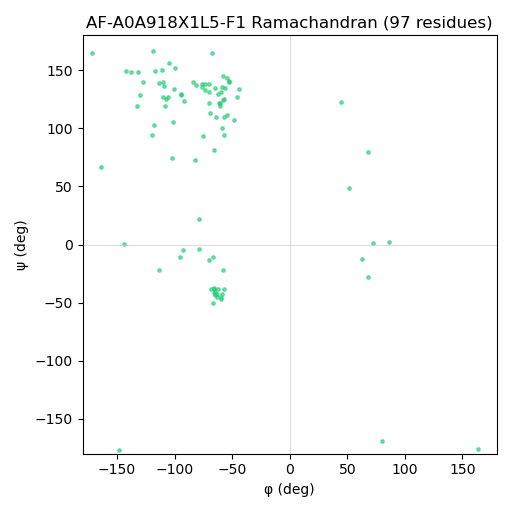1 98 ? 24.052 16.132 -21.539 1.00 38.84 98 ARG A C 1
ATOM 776 O O . ARG A 1 98 ? 22.891 16.135 -21.934 1.00 38.84 98 ARG A O 1
ATOM 783 N N . ARG A 1 99 ? 24.737 17.275 -21.406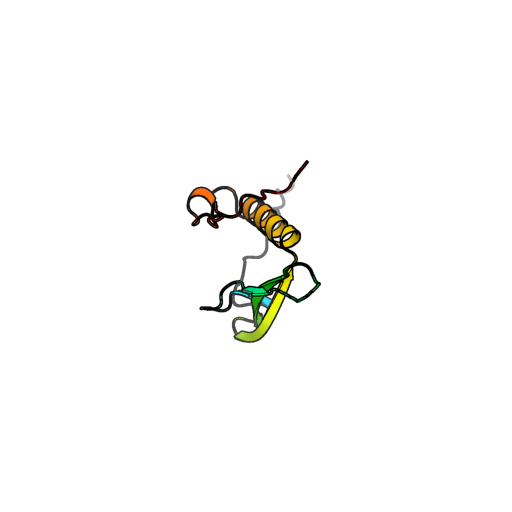 1.00 42.41 99 ARG A N 1
ATOM 784 C CA . ARG A 1 99 ? 25.345 18.027 -22.528 1.00 42.41 99 ARG A CA 1
ATOM 785 C C . ARG A 1 99 ? 26.481 18.913 -22.037 1.00 42.41 99 ARG A C 1
ATOM 787 O O . ARG A 1 99 ? 26.368 19.406 -20.898 1.00 42.41 99 ARG A O 1
#